Protein AF-A0A7S4UCW8-F1 (afdb_monomer_lite)

Sequence (147 aa):
MHLARNSLMGRIMDWKLLGEQGVSKVYEAVSKSSTNKMSYTIVRPGYLNDDPPGGPTTLLVDTGDNLSGSISRADLAALCVEAIFRPDAHNLTLEVVNGKQGGNYPVCNSYDQVFHSLSSGYLPVSAPGCLHTSGIRGMCGVQDLTC

Structure (mmCIF, N/CA/C/O backbone):
data_AF-A0A7S4UCW8-F1
#
_entry.id   AF-A0A7S4UCW8-F1
#
loop_
_atom_site.group_PDB
_atom_site.id
_atom_site.type_symbol
_atom_site.label_atom_id
_a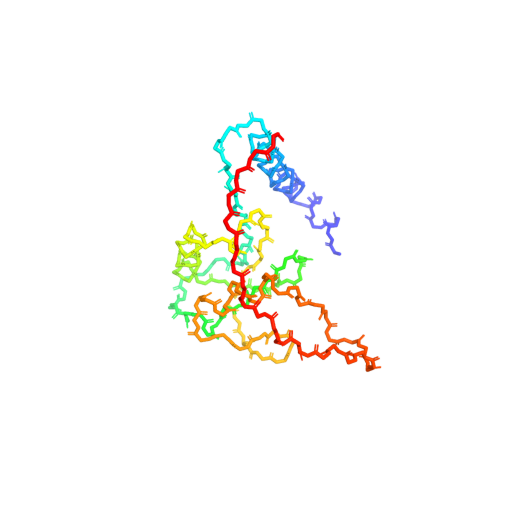tom_site.label_alt_id
_atom_site.label_comp_id
_atom_site.label_asym_id
_atom_site.label_entity_id
_atom_site.label_seq_id
_atom_site.pdbx_PDB_ins_code
_atom_site.Cartn_x
_atom_site.Cartn_y
_atom_site.Cartn_z
_atom_site.occupancy
_atom_site.B_iso_or_equiv
_atom_site.auth_seq_id
_atom_site.auth_comp_id
_atom_site.auth_asym_id
_atom_site.auth_atom_id
_atom_site.pdbx_PDB_model_num
ATOM 1 N N . MET A 1 1 ? 10.385 18.808 2.928 1.00 45.25 1 MET A N 1
ATOM 2 C CA . MET A 1 1 ? 9.877 19.169 1.577 1.00 45.25 1 MET A CA 1
ATOM 3 C C . MET A 1 1 ? 8.336 19.229 1.473 1.00 45.25 1 MET A C 1
ATOM 5 O O . MET A 1 1 ? 7.819 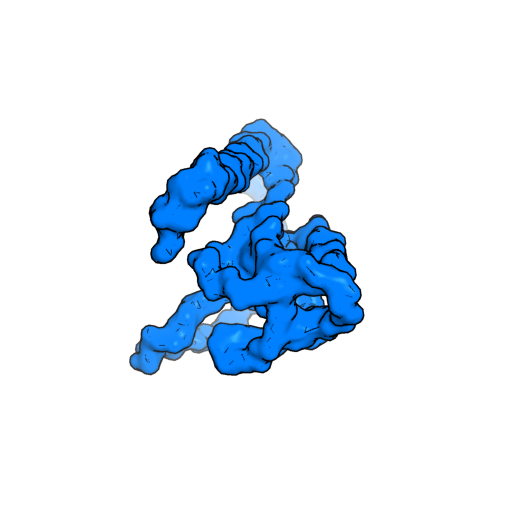19.363 0.368 1.00 45.25 1 MET A O 1
ATOM 9 N N . HIS A 1 2 ? 7.595 19.164 2.592 1.00 49.84 2 HIS A N 1
ATOM 10 C CA . HIS A 1 2 ? 6.145 18.902 2.610 1.00 49.84 2 HIS A CA 1
ATOM 11 C C . HIS A 1 2 ? 5.259 20.165 2.463 1.00 49.84 2 HIS A C 1
ATOM 13 O O . HIS A 1 2 ? 4.168 20.091 1.914 1.00 49.84 2 HIS A O 1
ATOM 19 N N . LEU A 1 3 ? 5.735 21.351 2.867 1.00 46.91 3 LEU A N 1
ATOM 20 C CA . LEU A 1 3 ? 4.889 22.557 2.946 1.00 46.91 3 LEU A CA 1
ATOM 21 C C . LEU A 1 3 ? 4.728 23.319 1.613 1.00 46.91 3 LEU A C 1
ATOM 23 O O . LEU A 1 3 ? 3.639 23.794 1.303 1.00 46.91 3 LEU A O 1
ATOM 27 N N . ALA A 1 4 ? 5.777 23.404 0.785 1.00 48.25 4 ALA A N 1
ATOM 28 C CA . ALA A 1 4 ? 5.736 24.207 -0.445 1.00 48.25 4 ALA A CA 1
ATOM 29 C C . ALA A 1 4 ? 4.913 23.553 -1.576 1.00 48.25 4 ALA A C 1
ATOM 31 O O . ALA A 1 4 ? 4.111 24.224 -2.223 1.00 48.25 4 ALA A O 1
ATOM 32 N N . ARG A 1 5 ? 5.053 22.233 -1.786 1.00 52.06 5 ARG A N 1
ATOM 33 C CA . ARG A 1 5 ? 4.270 21.487 -2.796 1.00 52.06 5 ARG A CA 1
ATOM 34 C C . ARG A 1 5 ? 2.785 21.415 -2.452 1.00 52.06 5 ARG A C 1
ATOM 36 O O . ARG A 1 5 ? 1.945 21.477 -3.342 1.00 52.06 5 ARG A O 1
ATOM 43 N N . ASN A 1 6 ? 2.469 21.292 -1.167 1.00 52.19 6 ASN A N 1
ATOM 44 C CA . ASN A 1 6 ? 1.098 21.145 -0.708 1.00 52.19 6 ASN A CA 1
ATOM 45 C C . ASN A 1 6 ? 0.281 22.438 -0.905 1.00 52.19 6 ASN A C 1
ATOM 47 O O . ASN A 1 6 ? -0.867 22.378 -1.336 1.00 52.19 6 ASN A O 1
ATOM 51 N N . SER A 1 7 ? 0.901 23.610 -0.726 1.00 54.28 7 SER A N 1
ATOM 52 C CA . SER A 1 7 ? 0.265 24.902 -1.030 1.00 54.28 7 SER A CA 1
ATOM 53 C C . SER A 1 7 ? -0.016 25.085 -2.535 1.00 54.28 7 SER A C 1
ATOM 55 O O . SER A 1 7 ? -1.082 25.562 -2.916 1.00 54.28 7 SER A O 1
ATOM 57 N N . LEU A 1 8 ? 0.894 24.620 -3.403 1.00 58.12 8 LEU A N 1
ATOM 58 C CA . LEU A 1 8 ? 0.752 24.670 -4.869 1.00 58.12 8 LEU A CA 1
ATOM 59 C C . LEU A 1 8 ? -0.331 23.731 -5.425 1.00 58.12 8 LEU A C 1
ATOM 61 O O . LEU A 1 8 ? -0.885 24.003 -6.485 1.00 58.12 8 LEU A O 1
ATOM 65 N N . MET A 1 9 ? -0.656 22.648 -4.716 1.00 59.78 9 MET A N 1
ATOM 66 C CA . MET A 1 9 ? -1.707 21.697 -5.102 1.00 59.78 9 MET A CA 1
ATOM 67 C C . MET A 1 9 ? -3.015 21.895 -4.322 1.00 59.78 9 MET A C 1
ATOM 69 O O . MET A 1 9 ? -3.786 20.955 -4.144 1.00 59.78 9 MET A O 1
ATOM 73 N N . GLY A 1 10 ? -3.270 23.106 -3.814 1.00 73.81 10 GLY A N 1
ATOM 74 C CA . GLY A 1 10 ? -4.535 23.432 -3.148 1.00 73.81 10 GLY A CA 1
ATOM 75 C C . GLY A 1 10 ? -4.759 22.695 -1.824 1.00 73.81 10 GLY A C 1
ATOM 76 O O . GLY A 1 10 ? -5.902 22.423 -1.461 1.00 73.81 10 GLY A O 1
ATOM 77 N N . ARG A 1 11 ? -3.682 22.368 -1.097 1.00 81.88 11 ARG A N 1
ATOM 78 C CA . ARG A 1 11 ? -3.689 21.579 0.149 1.00 81.88 11 ARG A CA 1
ATOM 79 C C . ARG A 1 11 ? -4.175 20.136 -0.008 1.00 81.88 11 ARG A C 1
ATOM 81 O O . ARG A 1 11 ? -4.628 19.520 0.952 1.00 81.88 11 ARG A O 1
ATOM 88 N N . ILE A 1 12 ? -4.097 19.569 -1.213 1.00 85.12 12 ILE A N 1
ATOM 89 C CA . ILE A 1 12 ? -4.561 18.197 -1.469 1.00 85.12 12 ILE A CA 1
ATOM 90 C C . ILE A 1 12 ? -3.883 17.154 -0.567 1.00 85.12 12 ILE A C 1
ATOM 92 O O . ILE A 1 12 ? -4.515 16.164 -0.205 1.00 85.12 12 ILE A O 1
ATOM 96 N N . MET A 1 13 ? -2.622 17.371 -0.177 1.00 80.19 13 MET A N 1
ATOM 97 C CA . MET A 1 13 ? -1.905 16.433 0.688 1.00 80.19 13 MET A CA 1
ATOM 98 C C . MET A 1 13 ? -2.392 16.521 2.135 1.00 80.19 13 MET A C 1
ATOM 100 O O . MET A 1 13 ? -2.525 15.478 2.769 1.00 80.19 13 MET A O 1
ATOM 104 N N . ASP A 1 14 ? -2.759 17.714 2.623 1.00 86.75 14 ASP A N 1
ATOM 105 C CA . ASP A 1 14 ? -3.396 17.849 3.943 1.00 86.75 14 ASP A CA 1
ATOM 106 C C . ASP A 1 14 ? -4.713 17.078 3.986 1.00 86.75 14 ASP A C 1
ATOM 108 O O . ASP A 1 14 ? -4.992 16.378 4.953 1.00 86.75 14 ASP A O 1
ATOM 112 N N . TRP A 1 15 ? -5.518 17.165 2.923 1.00 89.56 15 TRP A N 1
ATOM 113 C CA . TRP A 1 15 ? -6.792 16.451 2.860 1.00 89.56 15 TRP A CA 1
ATOM 114 C C . TRP A 1 15 ? -6.625 14.937 2.800 1.00 89.56 15 TRP A C 1
ATOM 116 O O . TRP A 1 15 ? -7.401 14.219 3.426 1.00 89.56 15 TRP A O 1
ATOM 126 N N . LYS A 1 16 ? -5.603 14.447 2.091 1.00 90.25 16 LYS A N 1
ATOM 127 C CA . LYS A 1 16 ? -5.251 13.022 2.097 1.00 90.25 16 LYS A CA 1
ATOM 128 C C . LYS A 1 16 ? -4.857 12.571 3.500 1.00 90.25 16 LYS A C 1
ATOM 130 O O . LYS A 1 16 ? -5.461 11.635 4.014 1.00 90.25 16 LYS A O 1
ATOM 135 N N . LEU A 1 17 ? -3.951 13.300 4.152 1.00 89.69 17 LEU A N 1
ATOM 136 C CA . LEU A 1 17 ? -3.509 12.993 5.511 1.00 89.69 17 LEU A CA 1
ATOM 137 C C . LEU A 1 17 ? -4.669 13.028 6.519 1.00 89.69 17 LEU A C 1
ATOM 139 O O . LEU A 1 17 ? -4.806 12.125 7.341 1.00 89.69 17 LEU A O 1
ATOM 143 N N . LEU A 1 18 ? -5.541 14.037 6.444 1.00 92.06 18 LEU A N 1
ATOM 144 C CA . LEU A 1 18 ? -6.738 14.125 7.286 1.00 92.06 18 LEU A CA 1
ATOM 145 C C . LEU A 1 18 ? -7.713 12.973 7.019 1.00 92.06 18 LEU A C 1
ATOM 147 O O . LEU A 1 18 ? -8.313 12.458 7.961 1.00 92.06 18 LEU A O 1
ATOM 151 N N . GLY A 1 19 ? -7.858 12.549 5.761 1.00 93.12 19 GLY A N 1
ATOM 152 C CA . GLY A 1 19 ? -8.653 11.382 5.387 1.00 93.12 19 GLY A CA 1
ATOM 153 C C . GLY A 1 19 ? -8.111 10.095 6.008 1.00 93.12 19 GLY A C 1
ATOM 154 O O . GLY A 1 19 ? -8.865 9.358 6.641 1.00 93.12 19 GLY A O 1
ATOM 155 N N . GLU A 1 20 ? -6.801 9.865 5.904 1.00 93.25 20 GLU A N 1
ATOM 156 C CA . GLU A 1 20 ? -6.116 8.721 6.520 1.00 93.25 20 GLU A CA 1
ATOM 157 C C . GLU A 1 20 ? -6.308 8.703 8.045 1.00 93.25 20 GLU A C 1
ATOM 159 O O . GLU A 1 20 ? -6.723 7.693 8.618 1.00 93.25 20 GLU A O 1
ATOM 164 N N . GLN A 1 21 ? -6.097 9.846 8.704 1.00 93.19 21 GLN A N 1
ATOM 165 C CA . GLN A 1 21 ? -6.321 9.999 10.144 1.00 93.19 21 GLN A CA 1
ATOM 166 C C . GLN A 1 21 ? -7.786 9.777 10.535 1.00 93.19 21 GLN A C 1
ATOM 168 O O . GLN A 1 21 ? -8.062 9.215 11.594 1.00 93.19 21 GLN A O 1
ATOM 173 N N . GLY A 1 22 ? -8.727 10.230 9.707 1.00 94.69 22 GLY A N 1
ATOM 174 C CA . GLY A 1 22 ? -10.156 10.024 9.917 1.00 94.69 22 GLY A CA 1
ATOM 175 C C . GLY A 1 22 ? -10.518 8.542 9.904 1.00 94.69 22 GLY A C 1
ATOM 176 O O . GLY A 1 22 ? -11.149 8.063 10.845 1.00 94.69 22 GLY A O 1
ATOM 177 N N . VAL A 1 23 ? -10.059 7.805 8.887 1.00 92.75 23 VAL A N 1
ATOM 178 C CA . VAL A 1 23 ? -10.263 6.352 8.783 1.00 92.75 23 VAL A CA 1
ATOM 179 C C . VAL A 1 23 ? -9.649 5.638 9.987 1.00 92.75 23 VAL A C 1
ATOM 181 O O . VAL A 1 23 ? -10.351 4.896 10.670 1.00 92.75 23 VAL A O 1
ATOM 184 N N . SER A 1 24 ? -8.384 5.922 10.304 1.00 90.62 24 SER A N 1
ATOM 185 C CA . SER A 1 24 ? -7.687 5.321 11.448 1.00 90.62 24 SER A CA 1
ATOM 186 C C . SER A 1 24 ? -8.460 5.511 12.762 1.00 90.62 24 SER A C 1
ATOM 188 O O . SER A 1 24 ? -8.759 4.535 13.449 1.00 90.62 24 SER A O 1
ATOM 190 N N . LYS A 1 25 ? -8.888 6.744 13.068 1.00 92.94 25 LYS A N 1
ATOM 191 C CA . LYS A 1 25 ? -9.642 7.059 14.294 1.00 92.94 25 LYS A CA 1
ATOM 192 C C . LYS A 1 25 ? -10.992 6.353 14.366 1.00 92.94 25 LYS A C 1
ATOM 194 O O . LYS A 1 25 ? -11.373 5.889 15.438 1.00 92.94 25 LYS A O 1
ATOM 199 N N . VAL A 1 26 ? -11.731 6.287 13.255 1.00 93.50 26 VAL A N 1
ATOM 200 C CA . VAL A 1 26 ? -13.043 5.621 13.217 1.00 93.50 26 VAL A CA 1
ATOM 201 C C . VAL A 1 26 ? -12.886 4.133 13.505 1.00 93.50 26 VAL A C 1
ATOM 203 O O . VAL A 1 26 ? -13.579 3.607 14.376 1.00 93.50 26 VAL A O 1
ATOM 206 N N . TYR A 1 27 ? -11.950 3.466 12.830 1.00 91.25 27 TYR A N 1
ATOM 207 C CA . TYR A 1 27 ? -11.715 2.040 13.044 1.00 91.25 27 TYR A CA 1
ATOM 208 C C . TYR A 1 27 ? -11.185 1.754 14.453 1.00 91.25 27 TYR A C 1
ATOM 210 O O . TYR A 1 27 ? -11.641 0.810 15.095 1.00 91.25 27 TYR A O 1
ATOM 218 N N . GLU A 1 28 ? -10.295 2.594 14.987 1.00 88.50 28 GLU A N 1
ATOM 219 C CA . GLU A 1 28 ? -9.811 2.460 16.363 1.00 88.50 28 GLU A CA 1
ATOM 220 C C . GLU A 1 28 ? -10.947 2.614 17.392 1.00 88.50 28 GLU A C 1
ATOM 222 O O . GLU A 1 28 ? -11.045 1.826 18.337 1.00 88.50 28 GLU A O 1
ATOM 227 N N . ALA A 1 29 ? -11.833 3.598 17.208 1.00 89.94 29 ALA A N 1
ATOM 228 C CA . ALA A 1 29 ? -12.974 3.824 18.092 1.00 89.94 29 ALA A CA 1
ATOM 229 C C . ALA A 1 29 ? -13.964 2.647 18.067 1.00 89.94 29 ALA A C 1
ATOM 231 O O . ALA A 1 29 ? -14.387 2.174 19.125 1.00 89.94 29 ALA A O 1
ATOM 232 N N . VAL A 1 30 ? -14.290 2.134 16.875 1.00 88.94 30 VAL A N 1
ATOM 233 C CA . VAL A 1 30 ? -15.165 0.962 16.716 1.00 88.94 30 VAL A CA 1
ATOM 234 C C . VAL A 1 30 ? -14.548 -0.264 17.389 1.00 88.94 30 VAL A C 1
ATOM 236 O O . VAL A 1 30 ? -15.231 -0.959 18.139 1.00 88.94 30 VAL A O 1
ATOM 239 N N . SER A 1 31 ? -13.248 -0.489 17.211 1.00 85.69 31 SER A N 1
ATOM 240 C CA . SER A 1 31 ? -12.541 -1.632 17.797 1.00 85.69 31 SER A CA 1
ATOM 241 C C . SER A 1 31 ? -12.435 -1.602 19.318 1.00 85.69 31 SER A C 1
ATOM 243 O O . SER A 1 31 ? -12.337 -2.662 19.932 1.00 85.69 31 SER A O 1
ATOM 245 N N . LYS A 1 32 ? -12.472 -0.418 19.941 1.00 85.00 32 LYS A N 1
ATOM 246 C CA . LYS A 1 32 ? -12.528 -0.276 21.406 1.00 85.00 32 LYS A CA 1
ATOM 247 C C . LYS A 1 32 ? -13.937 -0.473 21.970 1.00 85.00 32 LYS A C 1
ATOM 249 O O . LYS A 1 32 ? -14.068 -0.894 23.113 1.00 85.00 32 LYS A O 1
ATOM 254 N N . SER A 1 33 ? -14.973 -0.145 21.196 1.00 85.38 33 SER A N 1
ATOM 255 C CA . SER A 1 33 ? -16.369 -0.161 21.655 1.00 85.38 33 SER A CA 1
ATOM 256 C C . SER A 1 33 ? -17.126 -1.454 21.329 1.00 85.38 33 SER A C 1
ATOM 258 O O . SER A 1 33 ? -18.176 -1.700 21.922 1.00 85.38 33 SER A O 1
ATOM 260 N N . SER A 1 34 ? -16.655 -2.243 20.366 1.00 81.38 34 SER A N 1
ATOM 261 C CA . SER A 1 34 ? -17.339 -3.432 19.847 1.00 81.38 34 SER A CA 1
ATOM 262 C C . SER A 1 34 ? -16.748 -4.724 20.412 1.00 81.38 34 SER A C 1
ATOM 264 O O . SER A 1 34 ? -15.551 -4.816 20.679 1.00 81.38 34 SER A O 1
ATOM 266 N N . THR A 1 35 ? -17.573 -5.766 20.528 1.00 79.88 35 THR A N 1
ATOM 267 C CA . THR A 1 35 ? -17.105 -7.135 20.804 1.00 79.88 35 THR A CA 1
ATOM 268 C C . THR A 1 35 ? -16.343 -7.737 19.621 1.00 79.88 35 THR A C 1
ATOM 270 O O . THR A 1 35 ? -15.521 -8.631 19.813 1.00 79.88 35 THR A O 1
ATOM 273 N N . ASN A 1 36 ? -16.580 -7.232 18.405 1.00 76.19 36 ASN A N 1
ATOM 274 C CA . ASN A 1 36 ? -15.869 -7.626 17.195 1.00 76.19 36 ASN A CA 1
ATOM 275 C C . ASN A 1 36 ? -14.853 -6.543 16.802 1.00 76.19 36 ASN A C 1
ATOM 277 O O . ASN A 1 36 ? -15.244 -5.424 16.456 1.00 76.19 36 ASN A O 1
ATOM 281 N N . LYS A 1 37 ? -13.558 -6.872 16.870 1.00 83.19 37 LYS A N 1
ATOM 282 C CA . LYS A 1 37 ? -12.458 -5.958 16.529 1.00 83.19 37 LYS A CA 1
ATOM 283 C C . LYS A 1 37 ? -12.378 -5.785 15.014 1.00 83.19 37 LYS A C 1
ATOM 285 O O . LYS A 1 37 ? -12.308 -6.772 14.289 1.00 83.19 37 LYS A O 1
ATOM 290 N N . MET A 1 38 ? -12.336 -4.543 14.547 1.00 88.38 38 MET A N 1
ATOM 291 C CA . MET A 1 38 ? -12.074 -4.210 13.149 1.00 88.38 38 MET A CA 1
ATOM 292 C C . MET A 1 38 ? -10.617 -3.768 12.977 1.00 88.38 38 MET A C 1
ATOM 294 O O . MET A 1 38 ? -10.065 -3.037 13.800 1.00 88.38 38 MET A O 1
ATOM 298 N N . SER A 1 39 ? -9.982 -4.205 11.901 1.00 91.38 39 SER A N 1
ATOM 299 C CA . SER A 1 39 ? -8.657 -3.738 11.501 1.00 91.38 39 SER A CA 1
ATOM 300 C C . SER A 1 39 ? -8.765 -2.891 10.240 1.00 91.38 39 SER A C 1
ATOM 302 O O . SER A 1 39 ? -9.730 -2.989 9.481 1.00 91.38 39 SER A O 1
ATOM 304 N N . TYR A 1 40 ? -7.771 -2.037 10.030 1.00 92.50 40 TYR A N 1
ATOM 305 C CA . TYR A 1 40 ? -7.609 -1.287 8.792 1.00 92.50 40 TYR A CA 1
ATOM 306 C C . TYR A 1 40 ? -6.168 -1.391 8.302 1.00 92.50 40 TYR A C 1
ATOM 308 O O . TYR A 1 40 ? -5.250 -1.571 9.099 1.00 92.50 40 TYR A O 1
ATOM 316 N N . THR A 1 41 ? -5.966 -1.203 7.004 1.00 94.12 41 THR A N 1
ATOM 317 C CA . THR A 1 41 ? -4.641 -1.031 6.406 1.00 94.12 41 THR A CA 1
ATOM 318 C C . THR A 1 41 ? -4.732 0.117 5.413 1.00 94.12 41 THR A C 1
ATOM 320 O O . THR A 1 41 ? -5.588 0.107 4.529 1.00 94.12 41 THR A O 1
ATOM 323 N N . ILE A 1 42 ? -3.884 1.130 5.568 1.00 94.44 42 ILE A N 1
ATOM 324 C CA . ILE A 1 42 ? -3.809 2.267 4.649 1.00 94.44 42 ILE A CA 1
ATOM 325 C C . ILE A 1 42 ? -2.579 2.062 3.773 1.00 94.44 42 ILE A C 1
ATOM 327 O O . ILE A 1 42 ? -1.456 2.042 4.269 1.00 94.44 42 ILE A O 1
ATOM 331 N N . VAL A 1 43 ? -2.787 1.911 2.467 1.00 95.12 43 VAL A N 1
ATOM 332 C CA . VAL A 1 43 ? -1.695 1.749 1.502 1.00 95.12 43 VAL A CA 1
ATOM 333 C C . VAL A 1 43 ? -1.445 3.077 0.796 1.00 95.12 43 VAL A C 1
ATOM 335 O O . VAL A 1 43 ? -2.346 3.646 0.178 1.00 95.12 43 VAL A O 1
ATOM 338 N N . ARG A 1 44 ? -0.205 3.558 0.874 1.00 95.44 44 ARG A N 1
ATOM 339 C CA . ARG A 1 44 ? 0.303 4.775 0.237 1.00 95.44 44 ARG A CA 1
ATOM 340 C C . ARG A 1 44 ? 1.225 4.386 -0.921 1.00 95.44 44 ARG A C 1
ATOM 342 O O . ARG A 1 44 ? 2.434 4.241 -0.736 1.00 95.44 44 ARG A O 1
ATOM 349 N N . PRO A 1 45 ? 0.682 4.165 -2.125 1.00 96.12 45 PRO A N 1
ATOM 350 C CA . PRO A 1 45 ? 1.514 3.823 -3.263 1.00 96.12 45 PRO A CA 1
ATOM 351 C C . PRO A 1 45 ? 2.323 5.031 -3.741 1.00 96.12 45 PRO A C 1
ATOM 353 O O . PRO A 1 45 ? 1.885 6.181 -3.636 1.00 96.12 45 PRO A O 1
ATOM 356 N N . GLY A 1 46 ? 3.474 4.747 -4.348 1.00 94.00 46 GLY A N 1
ATOM 357 C CA . GLY A 1 46 ? 4.144 5.690 -5.238 1.00 94.00 46 GLY A CA 1
ATOM 358 C C . GLY A 1 46 ? 3.347 5.961 -6.522 1.00 94.00 46 GLY A C 1
ATOM 359 O O . GLY A 1 46 ? 2.147 5.699 -6.625 1.00 94.00 46 GLY A O 1
ATOM 360 N N . TYR A 1 47 ? 4.020 6.482 -7.547 1.00 94.56 47 TYR A N 1
ATOM 361 C CA . TYR A 1 47 ? 3.389 6.718 -8.848 1.00 94.56 47 TYR A CA 1
ATOM 362 C C . TYR A 1 47 ? 2.898 5.409 -9.473 1.00 94.56 47 TYR A C 1
ATOM 364 O O . TYR A 1 47 ? 3.654 4.450 -9.572 1.00 94.56 47 TYR A O 1
ATOM 372 N N . LEU A 1 48 ? 1.650 5.375 -9.936 1.00 97.25 48 LEU A N 1
ATOM 373 C CA . LEU A 1 48 ? 1.090 4.183 -10.571 1.00 97.25 48 LEU A CA 1
ATOM 374 C C . LEU A 1 48 ? 1.540 4.077 -12.029 1.00 97.25 48 LEU A C 1
ATOM 376 O O . LEU A 1 48 ? 1.361 5.026 -12.797 1.00 97.25 48 LEU A O 1
ATOM 380 N N . ASN A 1 49 ? 2.052 2.912 -12.412 1.00 96.56 49 ASN A N 1
ATOM 381 C CA . ASN A 1 49 ? 2.418 2.575 -13.786 1.00 96.56 49 ASN A CA 1
ATOM 382 C C . ASN A 1 49 ? 1.752 1.258 -14.243 1.00 96.56 49 ASN A C 1
ATOM 384 O O . ASN A 1 49 ? 1.134 0.543 -13.448 1.00 96.56 49 ASN A O 1
ATOM 388 N N . ASP A 1 50 ? 1.844 0.977 -15.542 1.00 97.44 50 ASP A N 1
ATOM 389 C CA . ASP A 1 50 ? 1.303 -0.232 -16.184 1.00 97.44 50 ASP A CA 1
ATOM 390 C C . ASP A 1 50 ? 2.414 -1.214 -16.584 1.00 97.44 50 ASP A C 1
ATOM 392 O O . ASP A 1 50 ? 2.238 -2.023 -17.496 1.00 97.44 50 ASP A O 1
ATOM 396 N N . ASP A 1 51 ? 3.571 -1.134 -15.920 1.00 96.25 51 ASP A N 1
ATOM 397 C CA . ASP A 1 51 ? 4.667 -2.064 -16.163 1.00 96.25 51 ASP A CA 1
ATOM 398 C C . ASP A 1 51 ? 4.258 -3.493 -15.751 1.00 96.25 51 ASP A C 1
ATOM 400 O O . ASP A 1 51 ? 3.391 -3.675 -14.885 1.00 96.25 51 ASP A O 1
ATOM 404 N N . PRO A 1 52 ? 4.869 -4.534 -16.348 1.00 96.19 52 PRO A N 1
ATOM 405 C CA . PRO A 1 52 ? 4.656 -5.906 -15.907 1.00 96.19 52 PRO A CA 1
ATOM 406 C C . PRO A 1 52 ? 4.971 -6.074 -14.410 1.00 96.19 52 PRO A C 1
ATOM 408 O O . PRO A 1 52 ? 5.920 -5.455 -13.921 1.00 96.19 52 PRO A O 1
ATOM 411 N N . PRO A 1 53 ? 4.223 -6.925 -13.682 1.00 95.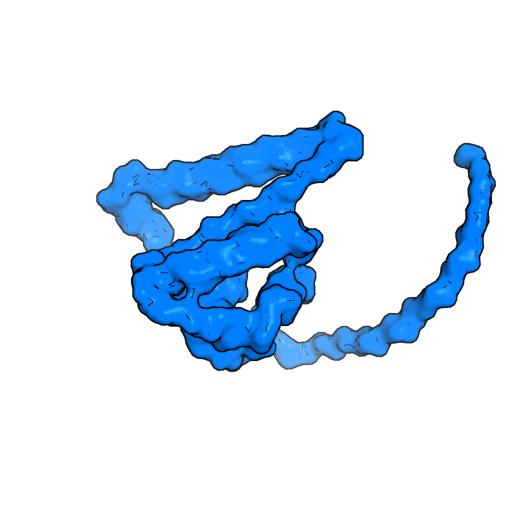69 53 PRO A N 1
ATOM 412 C CA . PRO A 1 53 ? 4.450 -7.126 -12.258 1.00 95.69 53 PRO A CA 1
ATOM 413 C C . PRO A 1 53 ? 5.844 -7.702 -12.006 1.00 95.69 53 PRO A C 1
ATOM 415 O O . PRO A 1 53 ? 6.255 -8.675 -12.644 1.00 95.69 53 PRO A O 1
ATOM 418 N N . GLY A 1 54 ? 6.556 -7.113 -11.049 1.00 92.19 54 GLY A N 1
ATOM 419 C CA . GLY A 1 54 ? 7.830 -7.634 -10.566 1.00 92.19 54 GLY A CA 1
ATOM 420 C C . GLY A 1 54 ? 7.660 -8.656 -9.440 1.00 92.19 54 GLY A C 1
ATOM 421 O O . GLY A 1 54 ? 8.579 -9.427 -9.166 1.00 92.19 54 GLY A O 1
ATOM 4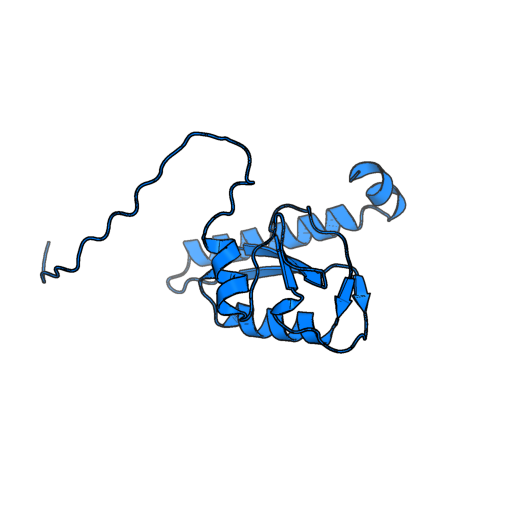22 N N . GLY A 1 55 ? 6.490 -8.683 -8.792 1.00 94.56 55 GLY A N 1
ATOM 423 C CA . GLY A 1 55 ? 6.210 -9.547 -7.655 1.00 94.56 55 GLY A CA 1
ATOM 424 C C . GLY A 1 55 ? 6.950 -9.121 -6.377 1.00 94.56 55 GLY A C 1
ATOM 425 O O . GLY A 1 55 ? 7.563 -8.046 -6.323 1.00 94.56 55 GLY A O 1
ATOM 426 N N . PRO A 1 56 ? 6.929 -9.966 -5.328 1.00 93.69 56 PRO A N 1
ATOM 427 C CA . PRO A 1 56 ? 7.422 -9.613 -3.994 1.00 93.69 56 PRO A CA 1
ATOM 428 C C . PRO A 1 56 ? 8.913 -9.261 -3.944 1.00 93.69 56 PRO A C 1
ATOM 430 O O . PRO A 1 56 ? 9.316 -8.514 -3.060 1.00 93.69 56 PRO A O 1
ATOM 433 N N . THR A 1 57 ? 9.714 -9.721 -4.907 1.00 94.06 57 THR A N 1
ATOM 434 C CA . THR A 1 57 ? 11.162 -9.446 -5.025 1.00 94.06 57 THR A CA 1
ATOM 435 C C . THR A 1 57 ? 11.492 -8.019 -5.446 1.00 94.06 57 THR A C 1
ATOM 437 O O . THR A 1 57 ? 12.635 -7.578 -5.328 1.00 94.06 57 THR A O 1
ATOM 440 N N . THR A 1 58 ? 10.501 -7.285 -5.945 1.00 94.50 58 THR A N 1
ATOM 441 C CA . THR A 1 58 ? 10.659 -5.886 -6.356 1.00 94.50 58 THR A CA 1
ATOM 442 C C . THR A 1 58 ? 9.972 -4.920 -5.407 1.00 94.50 58 THR A C 1
ATOM 444 O O . THR A 1 58 ? 10.100 -3.714 -5.581 1.00 94.50 58 THR A O 1
ATOM 447 N N . LEU A 1 59 ? 9.237 -5.415 -4.411 1.00 95.38 59 LEU A N 1
ATOM 448 C CA . LEU A 1 59 ? 8.499 -4.564 -3.490 1.00 95.38 59 LEU A CA 1
ATOM 449 C C . LEU A 1 59 ? 9.429 -3.995 -2.425 1.00 95.38 59 LEU A C 1
ATOM 451 O O . LEU A 1 59 ? 10.151 -4.732 -1.751 1.00 95.38 59 LEU A O 1
ATOM 455 N N . LEU A 1 60 ? 9.371 -2.677 -2.266 1.00 94.44 60 LEU A N 1
ATOM 456 C CA . LEU A 1 60 ? 9.918 -1.955 -1.127 1.00 94.44 60 LEU A CA 1
ATOM 457 C C . LEU A 1 60 ? 8.746 -1.407 -0.319 1.00 94.44 60 LEU A C 1
ATOM 459 O O . LEU A 1 60 ? 7.856 -0.772 -0.890 1.00 94.44 60 LEU A O 1
ATOM 463 N N . VAL A 1 61 ? 8.757 -1.665 0.987 1.00 92.56 61 VAL A N 1
ATOM 464 C CA . VAL A 1 61 ? 7.718 -1.235 1.927 1.00 92.56 61 VAL A CA 1
ATOM 465 C C . VAL A 1 61 ? 8.333 -0.504 3.118 1.00 92.56 61 VAL A C 1
ATOM 467 O O . VAL A 1 61 ? 9.425 -0.861 3.560 1.00 92.56 61 VAL A O 1
ATOM 470 N N . ASP A 1 62 ? 7.648 0.526 3.611 1.00 90.69 62 ASP A N 1
ATOM 471 C CA . ASP A 1 62 ? 8.037 1.321 4.788 1.00 90.69 62 ASP A CA 1
ATOM 472 C C . ASP A 1 62 ? 6.790 1.991 5.403 1.00 90.69 62 ASP A C 1
ATOM 474 O O . ASP A 1 62 ? 5.700 1.886 4.850 1.00 90.69 62 ASP A O 1
ATOM 478 N N . THR A 1 63 ? 6.908 2.669 6.543 1.00 86.50 63 THR A N 1
ATOM 479 C CA . THR A 1 63 ? 5.795 3.299 7.280 1.00 86.50 63 THR A CA 1
ATOM 480 C C . THR A 1 63 ? 6.072 4.766 7.646 1.00 86.50 63 THR A C 1
ATOM 482 O O . THR A 1 63 ? 5.413 5.314 8.531 1.00 86.50 63 THR A O 1
ATOM 485 N N . GLY A 1 64 ? 7.088 5.396 7.041 1.00 82.56 64 GLY A N 1
ATOM 486 C CA . GLY A 1 64 ? 7.685 6.653 7.523 1.00 82.56 64 GLY A CA 1
ATOM 487 C C . GLY A 1 64 ? 7.642 7.871 6.589 1.00 82.56 64 GLY A C 1
ATOM 488 O O . GLY A 1 64 ? 8.249 8.886 6.911 1.00 82.56 64 GLY A O 1
ATOM 489 N N . ASP A 1 65 ? 6.946 7.810 5.460 1.00 82.69 65 ASP A N 1
ATOM 490 C CA . ASP A 1 65 ? 6.989 8.768 4.338 1.00 82.69 65 ASP A CA 1
ATOM 491 C C . ASP A 1 65 ? 8.389 8.912 3.728 1.00 82.69 65 ASP A C 1
ATOM 493 O O . ASP A 1 65 ? 8.835 10.002 3.360 1.00 82.69 65 ASP A O 1
ATOM 497 N N . ASN A 1 66 ? 9.100 7.784 3.656 1.00 85.56 66 ASN A N 1
ATOM 498 C CA . ASN A 1 66 ? 10.498 7.697 3.235 1.00 85.56 66 ASN A CA 1
ATOM 499 C C . ASN A 1 66 ? 10.647 7.189 1.799 1.00 85.56 66 ASN A C 1
ATOM 501 O O . ASN A 1 66 ? 11.699 7.382 1.180 1.00 85.56 66 ASN A O 1
ATOM 505 N N . LEU A 1 67 ? 9.621 6.521 1.267 1.00 88.69 67 LEU A N 1
ATOM 506 C CA . LEU A 1 67 ? 9.678 5.922 -0.058 1.00 88.69 67 LEU A CA 1
ATOM 507 C C . LEU A 1 67 ? 9.222 6.905 -1.136 1.00 88.69 67 LEU A C 1
ATOM 509 O O . LEU A 1 67 ? 8.182 7.553 -1.052 1.00 88.69 67 LEU A O 1
ATOM 513 N N . SER A 1 68 ? 10.004 6.976 -2.210 1.00 88.38 68 SER A N 1
ATOM 514 C CA . SER A 1 68 ? 9.657 7.705 -3.426 1.00 88.38 68 SER A CA 1
ATOM 515 C C . SER A 1 68 ? 10.018 6.842 -4.623 1.00 88.38 68 SER A C 1
ATOM 517 O O . SER A 1 68 ? 11.151 6.385 -4.752 1.00 88.38 68 SER A O 1
ATOM 519 N N . GLY A 1 69 ? 9.051 6.616 -5.502 1.00 93.19 69 GLY A N 1
ATOM 520 C CA . GLY A 1 69 ? 9.187 5.694 -6.620 1.00 93.19 69 GLY A CA 1
ATOM 521 C C . GLY A 1 69 ? 7.852 5.462 -7.307 1.00 93.19 69 GLY A C 1
ATOM 522 O O . GLY A 1 69 ? 6.878 6.179 -7.063 1.00 93.19 69 GLY A O 1
ATOM 523 N N . SER A 1 70 ? 7.816 4.457 -8.170 1.00 96.06 70 SER A N 1
ATOM 524 C CA . SER A 1 70 ? 6.615 4.026 -8.877 1.00 96.06 70 SER A CA 1
ATOM 525 C C . SER A 1 70 ? 6.295 2.576 -8.558 1.00 96.06 70 SER A C 1
ATOM 527 O O . SER A 1 70 ? 7.195 1.813 -8.220 1.00 96.06 70 SER A O 1
ATOM 529 N N . ILE A 1 71 ? 5.034 2.191 -8.693 1.00 97.94 71 ILE A N 1
ATOM 530 C CA . ILE A 1 71 ? 4.574 0.818 -8.533 1.00 97.94 71 ILE A CA 1
ATOM 531 C C . ILE A 1 71 ? 3.644 0.426 -9.680 1.00 97.94 71 ILE A C 1
ATOM 533 O O . ILE A 1 71 ? 2.819 1.234 -10.120 1.00 97.94 71 ILE A O 1
ATOM 537 N N . SER A 1 72 ? 3.754 -0.817 -10.141 1.00 98.12 72 SER A N 1
ATOM 538 C CA . SER A 1 72 ? 2.811 -1.385 -11.092 1.00 98.12 72 SER A CA 1
ATOM 539 C C . SER A 1 72 ? 1.440 -1.549 -10.444 1.00 98.12 72 SER A C 1
ATOM 541 O O . SER A 1 72 ? 1.302 -1.946 -9.282 1.00 98.12 72 SER A O 1
ATOM 543 N N . ARG A 1 73 ? 0.379 -1.255 -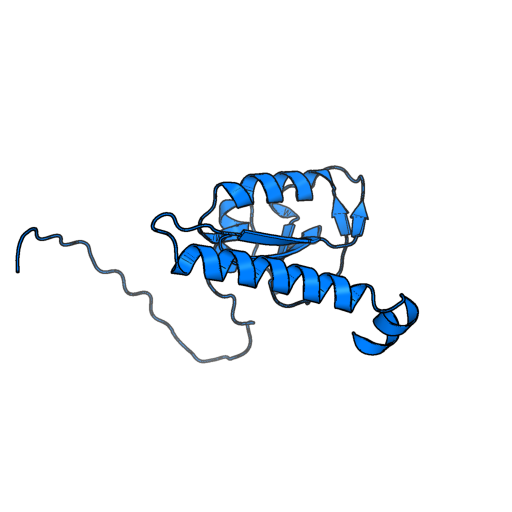11.198 1.00 98.19 73 ARG A N 1
ATOM 544 C CA . ARG A 1 73 ? -0.996 -1.471 -10.717 1.00 98.19 73 ARG A CA 1
ATOM 545 C C . ARG A 1 73 ? -1.244 -2.933 -10.339 1.00 98.19 73 ARG A C 1
ATOM 547 O O . ARG A 1 73 ? -1.991 -3.191 -9.399 1.00 98.19 73 ARG A O 1
ATOM 554 N N . ALA A 1 74 ? -0.598 -3.863 -11.043 1.00 97.88 74 ALA A N 1
ATOM 555 C CA . ALA A 1 74 ? -0.682 -5.292 -10.772 1.00 97.88 74 ALA A CA 1
ATOM 556 C C . ALA A 1 74 ? -0.057 -5.659 -9.415 1.00 97.88 74 ALA A C 1
ATOM 558 O O . ALA A 1 74 ? -0.713 -6.319 -8.609 1.00 97.88 74 ALA A O 1
ATOM 559 N N . ASP A 1 75 ? 1.158 -5.185 -9.123 1.00 97.50 75 ASP A N 1
ATOM 560 C CA . ASP A 1 75 ? 1.817 -5.459 -7.841 1.00 97.50 75 ASP A CA 1
ATOM 561 C C . ASP A 1 75 ? 1.087 -4.788 -6.672 1.00 97.50 75 ASP A C 1
ATOM 563 O O . ASP A 1 75 ? 0.933 -5.397 -5.612 1.00 97.50 75 ASP A O 1
ATOM 567 N N . LEU A 1 76 ? 0.586 -3.561 -6.865 1.00 97.81 76 LEU A N 1
ATOM 568 C CA . LEU A 1 76 ? -0.222 -2.873 -5.857 1.00 97.81 76 LEU A CA 1
ATOM 569 C C . LEU A 1 76 ? -1.503 -3.652 -5.537 1.00 97.81 76 LEU A C 1
ATOM 571 O O . LEU A 1 76 ? -1.839 -3.832 -4.369 1.00 97.81 76 LEU A O 1
ATOM 575 N N . ALA A 1 77 ? -2.219 -4.123 -6.562 1.00 97.56 77 ALA A N 1
ATOM 576 C CA . ALA A 1 77 ? -3.431 -4.911 -6.369 1.00 97.56 77 ALA A CA 1
ATOM 577 C C . ALA A 1 77 ? -3.136 -6.215 -5.613 1.00 97.56 77 ALA A C 1
ATOM 579 O O . ALA A 1 77 ? -3.850 -6.541 -4.666 1.00 97.56 77 ALA A O 1
ATOM 580 N N . ALA A 1 78 ? -2.062 -6.919 -5.982 1.00 96.81 78 ALA A N 1
ATOM 581 C CA . ALA A 1 78 ? -1.643 -8.140 -5.302 1.00 96.81 78 ALA A CA 1
ATOM 582 C C . ALA A 1 78 ? -1.290 -7.884 -3.827 1.00 96.81 78 ALA A C 1
ATOM 584 O O . ALA A 1 78 ? -1.773 -8.599 -2.951 1.00 96.81 78 ALA A O 1
ATOM 585 N N . LEU A 1 79 ? -0.537 -6.818 -3.531 1.00 96.12 79 LEU A N 1
ATOM 586 C CA . LEU A 1 79 ? -0.223 -6.420 -2.156 1.00 96.12 79 LEU A CA 1
ATOM 587 C C . LEU A 1 79 ? -1.491 -6.125 -1.339 1.00 96.12 79 LEU A C 1
ATOM 589 O O . LEU A 1 79 ? -1.591 -6.555 -0.193 1.00 96.12 79 LEU A O 1
ATOM 593 N N . CYS A 1 80 ? -2.461 -5.406 -1.911 1.00 96.56 80 CYS A N 1
ATOM 594 C CA . CYS A 1 80 ? -3.720 -5.098 -1.232 1.00 96.56 80 CYS A CA 1
ATOM 595 C C . CYS A 1 80 ? -4.528 -6.361 -0.911 1.00 96.56 80 CYS A C 1
ATOM 597 O O . CYS A 1 80 ? -5.109 -6.449 0.168 1.00 96.56 80 CYS A O 1
ATOM 599 N N . VAL A 1 81 ? -4.561 -7.338 -1.823 1.00 96.19 81 VAL A N 1
ATOM 600 C CA . VAL A 1 81 ? -5.228 -8.627 -1.582 1.00 96.19 81 VAL A CA 1
ATOM 601 C C . VAL A 1 81 ? -4.539 -9.384 -0.451 1.00 96.19 81 VAL A C 1
ATOM 603 O O . VAL A 1 81 ? -5.210 -9.861 0.459 1.00 96.19 81 VAL A O 1
ATOM 606 N N . GLU A 1 82 ? -3.209 -9.440 -0.465 1.00 95.31 82 GLU A N 1
ATOM 607 C CA . GLU A 1 82 ? -2.427 -10.079 0.594 1.00 95.31 82 GLU A CA 1
ATOM 608 C C . GLU A 1 82 ? -2.637 -9.404 1.954 1.00 95.31 82 GLU A C 1
ATOM 610 O O . GLU A 1 82 ? -2.811 -10.090 2.956 1.00 95.31 82 GLU A O 1
ATOM 615 N N . ALA A 1 83 ? -2.705 -8.071 2.008 1.00 94.06 83 ALA A N 1
ATOM 616 C CA . ALA A 1 83 ? -2.900 -7.330 3.255 1.00 94.06 83 ALA A CA 1
ATOM 617 C C . ALA A 1 83 ? -4.200 -7.703 3.994 1.00 94.06 83 ALA A C 1
ATOM 619 O O . ALA A 1 83 ? -4.216 -7.719 5.223 1.00 94.06 83 ALA A O 1
ATOM 620 N N . ILE A 1 84 ? -5.275 -8.044 3.270 1.00 92.81 84 ILE A N 1
ATOM 621 C CA . ILE A 1 84 ? -6.584 -8.385 3.861 1.00 92.81 84 ILE A CA 1
ATOM 622 C C . ILE A 1 84 ? -6.493 -9.608 4.783 1.00 92.81 84 ILE A C 1
ATOM 624 O O . ILE A 1 84 ? -7.191 -9.677 5.793 1.00 92.81 84 ILE A O 1
ATOM 628 N N . PHE A 1 85 ? -5.643 -10.578 4.445 1.00 91.31 85 PHE A N 1
ATOM 629 C CA . PHE A 1 85 ? -5.567 -11.858 5.153 1.00 91.31 85 PHE A CA 1
ATOM 630 C C . PHE A 1 85 ? -4.484 -11.892 6.233 1.00 91.31 85 PHE A C 1
ATOM 632 O O . PHE A 1 85 ? -4.269 -12.934 6.855 1.00 91.31 85 PHE A O 1
ATOM 639 N N . ARG A 1 86 ? -3.778 -10.778 6.455 1.00 89.56 86 ARG A N 1
ATOM 640 C CA . ARG A 1 86 ? -2.541 -10.762 7.237 1.00 89.56 86 ARG A CA 1
ATOM 641 C C . ARG A 1 86 ? -2.689 -9.922 8.501 1.00 89.56 86 ARG A C 1
ATOM 643 O O . ARG A 1 86 ? -2.793 -8.700 8.408 1.00 89.56 86 ARG A O 1
ATOM 650 N N . PRO A 1 87 ? -2.600 -10.545 9.692 1.00 89.75 87 PRO A N 1
ATOM 651 C CA . PRO A 1 87 ? -2.612 -9.817 10.960 1.00 89.75 87 PRO A CA 1
ATOM 652 C C . PRO A 1 87 ? -1.500 -8.766 11.061 1.00 89.75 87 PRO A C 1
ATOM 654 O O . PRO A 1 87 ? -1.713 -7.702 11.632 1.00 89.75 87 PRO A O 1
ATOM 657 N N . ASP A 1 88 ? -0.348 -9.038 10.449 1.00 88.81 88 ASP A N 1
ATOM 658 C CA . ASP A 1 88 ? 0.830 -8.161 10.434 1.00 88.81 88 ASP A CA 1
ATOM 659 C C . ASP A 1 88 ? 0.593 -6.847 9.661 1.00 88.81 88 ASP A C 1
ATOM 661 O O . ASP A 1 88 ? 1.364 -5.900 9.793 1.00 88.81 88 ASP A O 1
ATOM 665 N N . ALA A 1 89 ? -0.476 -6.771 8.859 1.00 91.00 89 ALA A N 1
ATOM 666 C CA . ALA A 1 89 ? -0.892 -5.564 8.147 1.00 91.00 89 ALA A CA 1
ATOM 667 C C . ALA A 1 89 ? -1.955 -4.749 8.912 1.00 91.00 89 ALA A C 1
ATOM 669 O O . ALA A 1 89 ? -2.388 -3.695 8.438 1.00 91.00 89 ALA A O 1
ATOM 670 N N . HIS A 1 90 ? -2.411 -5.220 10.077 1.00 91.31 90 HIS A N 1
ATOM 671 C CA . HIS A 1 90 ? -3.479 -4.568 10.828 1.00 91.31 90 HIS A CA 1
ATOM 672 C C . HIS A 1 90 ? -3.035 -3.250 11.465 1.00 91.31 90 HIS A C 1
ATOM 674 O O . HIS A 1 90 ? -2.005 -3.159 12.126 1.00 91.31 90 HIS A O 1
ATOM 680 N N . ASN A 1 91 ? -3.910 -2.253 11.355 1.00 90.88 91 ASN A N 1
ATOM 681 C CA . ASN A 1 91 ? -3.773 -0.908 11.911 1.00 90.88 91 ASN A CA 1
ATOM 682 C C . ASN A 1 91 ? -2.494 -0.196 11.452 1.00 90.88 91 ASN A C 1
ATOM 684 O O . ASN A 1 91 ? -1.932 0.622 12.181 1.00 90.88 91 ASN A O 1
ATOM 688 N N . LEU A 1 92 ? -2.051 -0.508 10.232 1.00 89.81 92 LEU A N 1
ATOM 689 C CA . LEU A 1 92 ? -0.814 -0.007 9.656 1.00 89.81 92 LEU A CA 1
ATOM 690 C C . LEU A 1 92 ? -1.095 0.945 8.495 1.00 89.81 92 LEU A C 1
ATOM 692 O O . LEU A 1 92 ? -1.959 0.685 7.653 1.00 89.81 92 LEU A O 1
ATOM 696 N N . THR A 1 93 ? -0.311 2.016 8.425 1.00 91.75 93 THR A N 1
ATOM 697 C CA . THR A 1 93 ? -0.149 2.806 7.205 1.00 91.75 93 THR A CA 1
ATOM 698 C C . THR A 1 93 ? 1.190 2.433 6.591 1.00 91.75 93 THR A C 1
ATOM 700 O O . THR A 1 93 ? 2.221 2.676 7.213 1.00 91.75 93 THR A O 1
ATOM 703 N N . LEU A 1 94 ? 1.177 1.833 5.401 1.00 91.81 94 LEU A N 1
ATOM 704 C CA . LEU A 1 94 ? 2.392 1.438 4.695 1.00 91.81 94 LEU A CA 1
ATOM 705 C C . LEU A 1 94 ? 2.530 2.159 3.358 1.00 91.81 94 LEU A C 1
ATOM 707 O O . LEU A 1 94 ? 1.562 2.361 2.628 1.00 91.81 94 LEU A O 1
ATOM 711 N N . GLU A 1 95 ? 3.758 2.503 3.026 1.00 93.12 95 GLU A N 1
ATOM 712 C CA . GLU A 1 95 ? 4.183 2.927 1.708 1.00 93.12 95 GLU A CA 1
ATOM 713 C C . GLU A 1 95 ? 4.646 1.746 0.886 1.00 93.12 95 GLU A C 1
ATOM 715 O O . GLU A 1 95 ? 5.212 0.792 1.416 1.00 93.12 95 GLU A O 1
ATOM 720 N N . VAL A 1 96 ? 4.434 1.835 -0.423 1.00 95.50 96 VAL A N 1
ATOM 721 C CA . VAL A 1 96 ? 4.891 0.801 -1.341 1.00 95.50 96 VAL A CA 1
ATOM 722 C C . VAL A 1 96 ? 5.351 1.387 -2.671 1.00 95.50 96 VAL A C 1
ATOM 724 O O . VAL A 1 96 ? 4.665 2.204 -3.295 1.00 95.50 96 VAL A O 1
ATOM 727 N N . VAL A 1 97 ? 6.520 0.933 -3.122 1.00 96.44 97 VAL A N 1
ATOM 728 C CA . VAL A 1 97 ? 7.063 1.191 -4.461 1.00 96.44 97 VAL A CA 1
ATOM 729 C C . VAL A 1 97 ? 7.702 -0.080 -5.025 1.00 96.44 97 VAL A C 1
ATOM 731 O O . VAL A 1 97 ? 8.145 -0.940 -4.262 1.00 96.44 97 VAL A O 1
ATOM 734 N N . ASN A 1 98 ? 7.794 -0.197 -6.352 1.00 96.50 98 ASN A N 1
ATOM 735 C CA . ASN A 1 98 ? 8.731 -1.135 -6.961 1.00 96.50 98 ASN A CA 1
ATOM 736 C C . ASN A 1 98 ? 10.145 -0.530 -6.931 1.00 96.50 98 ASN A C 1
ATOM 738 O O . ASN A 1 98 ? 10.344 0.654 -7.213 1.00 96.50 98 ASN A O 1
ATOM 742 N N . GLY A 1 99 ? 11.146 -1.346 -6.619 1.00 93.69 99 GLY A N 1
ATOM 743 C CA . GLY A 1 99 ? 12.541 -0.939 -6.572 1.00 93.69 99 GLY A CA 1
ATOM 744 C C . GLY A 1 99 ? 13.489 -2.112 -6.350 1.00 93.69 99 GLY A C 1
ATOM 745 O O . GLY A 1 99 ? 13.090 -3.272 -6.257 1.00 93.69 99 GLY A O 1
ATOM 746 N N . LYS A 1 100 ? 14.784 -1.805 -6.285 1.00 91.62 100 LYS A N 1
ATOM 747 C CA . LYS A 1 100 ? 15.811 -2.808 -6.006 1.00 91.62 100 LYS A CA 1
ATOM 748 C C . LYS A 1 100 ? 15.880 -3.066 -4.501 1.00 91.62 100 LYS A C 1
ATOM 750 O O . LYS A 1 100 ? 16.191 -2.153 -3.741 1.00 91.62 100 LYS A O 1
ATOM 755 N N . GLN A 1 101 ? 15.645 -4.311 -4.098 1.00 89.31 101 GLN A N 1
ATOM 756 C CA . GLN A 1 101 ? 15.880 -4.768 -2.729 1.00 89.31 101 GLN A CA 1
ATOM 757 C C . GLN A 1 101 ? 17.377 -4.894 -2.408 1.00 89.31 101 GLN A C 1
ATOM 759 O O . GLN A 1 101 ? 18.223 -5.023 -3.301 1.00 89.31 101 GLN A O 1
ATOM 764 N N . GLY A 1 102 ? 17.696 -4.895 -1.113 1.00 81.31 102 GLY A N 1
ATOM 765 C CA . GLY A 1 102 ? 19.062 -4.931 -0.598 1.00 81.31 102 GLY A CA 1
ATOM 766 C C . GLY A 1 102 ? 19.594 -3.553 -0.193 1.00 81.31 102 GLY A C 1
ATOM 767 O O . GLY A 1 102 ? 19.095 -2.509 -0.610 1.00 81.31 102 GLY A O 1
ATOM 768 N N . GLY A 1 103 ? 20.621 -3.547 0.660 1.00 84.25 103 GLY A N 1
ATOM 769 C CA . GLY A 1 103 ? 21.067 -2.343 1.363 1.00 84.25 103 GLY A CA 1
ATOM 770 C C . GLY A 1 103 ? 20.264 -2.149 2.649 1.00 84.25 103 GLY A C 1
ATOM 771 O O . GLY A 1 103 ? 20.292 -3.022 3.510 1.00 84.25 103 GLY A O 1
ATOM 772 N N . ASN A 1 104 ? 19.546 -1.029 2.765 1.00 81.62 104 ASN A N 1
ATOM 773 C CA . ASN A 1 104 ? 18.733 -0.706 3.948 1.00 81.62 104 ASN A CA 1
ATOM 774 C C . ASN A 1 104 ? 17.356 -1.391 3.964 1.00 81.62 104 ASN A C 1
ATOM 776 O O . ASN A 1 104 ? 16.663 -1.309 4.971 1.00 81.62 104 ASN A O 1
ATOM 780 N N . TYR A 1 105 ? 16.960 -2.044 2.865 1.00 85.25 105 TYR A N 1
ATOM 781 C CA . TYR A 1 105 ? 15.692 -2.765 2.760 1.00 85.25 105 TYR A CA 1
ATOM 782 C C . TYR A 1 105 ? 15.930 -4.277 2.686 1.00 85.25 105 TYR A C 1
ATOM 784 O O . TYR A 1 105 ? 16.868 -4.713 2.002 1.00 85.25 105 TYR A O 1
ATOM 792 N N . PRO A 1 106 ? 15.091 -5.082 3.360 1.00 86.69 106 PRO A N 1
ATOM 793 C CA . PRO A 1 106 ? 15.215 -6.531 3.361 1.00 86.69 106 PRO A CA 1
ATOM 794 C C . PRO A 1 106 ? 15.002 -7.110 1.960 1.00 86.69 106 PRO A C 1
ATOM 796 O O . PRO A 1 106 ? 14.273 -6.560 1.134 1.00 86.69 106 PRO A O 1
ATOM 799 N N . VAL A 1 107 ? 15.658 -8.240 1.703 1.00 91.81 107 VAL A N 1
ATOM 800 C CA . VAL A 1 107 ? 15.412 -9.043 0.504 1.00 91.81 107 VAL A CA 1
ATOM 801 C C . VAL A 1 107 ? 14.257 -9.988 0.811 1.00 91.81 107 VAL A C 1
ATOM 803 O O . VAL A 1 107 ? 14.366 -10.826 1.706 1.00 91.81 107 VAL A O 1
ATOM 806 N N . CYS A 1 108 ? 13.165 -9.839 0.071 1.00 91.12 108 CYS A N 1
ATOM 807 C CA . CYS A 1 108 ? 11.911 -10.544 0.280 1.00 91.12 108 CYS A CA 1
ATOM 808 C C . CYS A 1 108 ? 11.529 -11.288 -0.999 1.00 91.12 108 CYS A C 1
ATOM 810 O O . CYS A 1 108 ? 11.302 -10.681 -2.038 1.00 91.12 108 CYS A O 1
ATOM 812 N N . ASN A 1 109 ? 11.402 -12.607 -0.916 1.00 93.19 109 ASN A N 1
ATOM 813 C CA . ASN A 1 109 ? 10.979 -13.460 -2.028 1.00 93.19 109 ASN A CA 1
ATOM 814 C C . ASN A 1 109 ? 9.496 -13.856 -1.944 1.00 93.19 109 ASN A C 1
ATOM 816 O O . ASN A 1 109 ? 8.975 -14.466 -2.874 1.00 93.19 109 ASN A O 1
ATOM 820 N N . SER A 1 110 ? 8.811 -13.528 -0.845 1.00 94.00 110 SER A N 1
ATOM 821 C CA . SER A 1 110 ? 7.380 -13.783 -0.646 1.00 94.00 110 SER A CA 1
ATOM 822 C C . SER A 1 110 ? 6.698 -12.617 0.068 1.00 94.00 110 SER A C 1
ATOM 824 O O . SER A 1 110 ? 7.350 -11.846 0.776 1.00 94.00 110 SER A O 1
ATOM 826 N N . TYR A 1 111 ? 5.373 -12.512 -0.072 1.00 92.88 111 TYR A N 1
ATOM 827 C CA . TYR A 1 111 ? 4.578 -11.526 0.666 1.00 92.88 111 TYR A CA 1
ATOM 828 C C . TYR A 1 111 ? 4.668 -11.726 2.183 1.00 92.88 111 TYR A C 1
ATOM 830 O O . TYR A 1 111 ? 4.644 -10.744 2.920 1.00 92.88 111 TYR A O 1
ATOM 838 N N . ASP A 1 112 ? 4.880 -12.959 2.659 1.00 91.94 112 ASP A N 1
ATOM 839 C CA . ASP A 1 112 ? 5.123 -13.198 4.085 1.00 91.94 112 ASP A CA 1
ATOM 840 C C . ASP A 1 112 ? 6.331 -12.427 4.596 1.00 91.94 112 ASP A C 1
ATOM 842 O O . ASP A 1 112 ? 6.247 -11.759 5.622 1.00 91.94 112 ASP A O 1
ATOM 846 N N . GLN A 1 113 ? 7.430 -12.455 3.847 1.00 91.88 113 GLN A N 1
ATOM 847 C CA . GLN A 1 113 ? 8.644 -11.733 4.209 1.00 91.88 113 GLN A CA 1
ATOM 848 C C . GLN A 1 113 ? 8.444 -10.218 4.117 1.00 91.88 113 GLN A C 1
ATOM 850 O O . GLN A 1 113 ? 8.909 -9.491 4.994 1.00 91.88 113 GLN A O 1
ATOM 855 N N . VAL A 1 114 ? 7.696 -9.750 3.109 1.00 92.31 114 VAL A N 1
ATOM 856 C CA . VAL A 1 114 ? 7.352 -8.328 2.951 1.00 92.31 114 VAL A CA 1
ATOM 857 C C . VAL A 1 114 ? 6.612 -7.810 4.188 1.00 92.31 114 VAL A C 1
ATOM 859 O O . VAL A 1 114 ? 7.075 -6.860 4.814 1.00 92.31 114 VAL A O 1
ATOM 862 N N . PHE A 1 115 ? 5.511 -8.441 4.600 1.00 90.62 115 PHE A N 1
ATOM 863 C CA . PHE A 1 115 ? 4.726 -7.961 5.745 1.00 90.62 115 PHE A CA 1
ATOM 864 C C . PHE A 1 115 ? 5.403 -8.225 7.095 1.00 90.62 115 PHE A C 1
ATOM 866 O O . PHE A 1 115 ? 5.357 -7.370 7.979 1.00 90.62 115 PHE A O 1
ATOM 873 N N . HIS A 1 116 ? 6.102 -9.352 7.252 1.00 88.94 116 HIS A N 1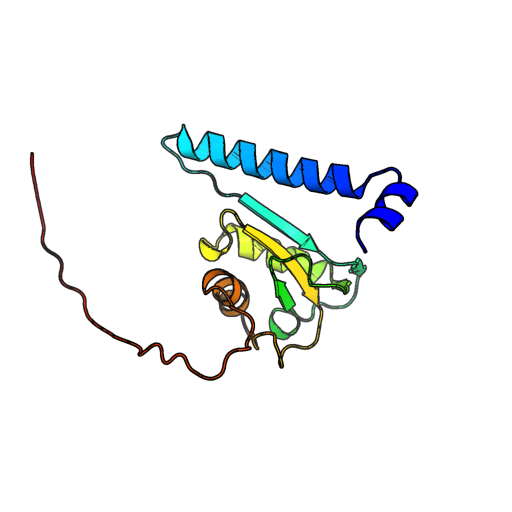
ATOM 874 C CA . HIS A 1 116 ? 6.834 -9.637 8.487 1.00 88.94 116 HIS A CA 1
ATOM 875 C C . HIS A 1 116 ? 7.945 -8.608 8.744 1.00 88.94 116 HIS A C 1
ATOM 877 O O . HIS A 1 116 ? 8.207 -8.242 9.891 1.00 88.94 116 HIS A O 1
ATOM 883 N N . SER A 1 117 ? 8.553 -8.074 7.677 1.00 84.56 117 SER A N 1
ATOM 884 C CA . SER A 1 117 ? 9.549 -7.009 7.803 1.00 84.56 117 SER A CA 1
ATOM 885 C C . SER A 1 117 ? 8.995 -5.708 8.397 1.00 84.56 117 SER A C 1
ATOM 887 O O . SER A 1 117 ? 9.733 -4.986 9.064 1.00 84.56 117 SER A O 1
ATOM 889 N N . LEU A 1 118 ? 7.692 -5.451 8.229 1.00 81.00 118 LEU A N 1
ATOM 890 C CA . LEU A 1 118 ? 6.998 -4.293 8.795 1.00 81.00 118 LEU A CA 1
ATOM 891 C C . LEU A 1 118 ? 6.654 -4.509 10.276 1.00 81.00 118 LEU A C 1
ATOM 893 O O . LEU A 1 118 ? 6.830 -3.606 11.091 1.00 81.00 118 LEU A O 1
ATOM 897 N N . SER A 1 119 ? 6.221 -5.721 10.646 1.00 69.19 119 SER A N 1
ATOM 898 C CA . SER A 1 119 ? 5.874 -6.062 12.034 1.00 69.19 119 SER A CA 1
ATOM 899 C C . SER A 1 119 ? 7.087 -6.146 12.960 1.00 69.19 119 SER A C 1
ATOM 901 O O . SER A 1 119 ? 6.949 -5.916 14.161 1.00 69.19 119 SER A O 1
ATOM 903 N N . SER A 1 120 ? 8.263 -6.504 12.439 1.00 56.66 120 SER A N 1
ATOM 904 C CA . SER A 1 120 ? 9.461 -6.692 13.264 1.00 56.66 120 SER A CA 1
ATOM 905 C C . SER A 1 120 ? 10.100 -5.378 13.733 1.00 56.66 120 SER A C 1
ATOM 907 O O . SER A 1 120 ? 11.071 -5.437 14.486 1.00 56.66 120 SER A O 1
ATOM 909 N N . GLY A 1 121 ? 9.590 -4.213 13.312 1.00 48.12 121 GLY A N 1
ATOM 910 C CA . GLY A 1 121 ? 10.173 -2.915 13.640 1.00 48.12 121 GLY A CA 1
ATOM 911 C C . GLY A 1 121 ? 11.615 -2.822 13.150 1.00 48.12 121 GLY A C 1
ATOM 912 O O . GLY A 1 121 ? 12.554 -3.000 13.925 1.00 48.12 121 GLY A O 1
ATOM 913 N N . TYR A 1 122 ? 11.814 -2.535 11.862 1.00 39.69 122 TYR A N 1
ATOM 914 C CA . TYR A 1 122 ? 13.144 -2.190 11.368 1.00 39.69 122 TYR A CA 1
ATOM 915 C C . TYR A 1 122 ? 13.547 -0.825 11.950 1.00 39.69 122 TYR A C 1
ATOM 917 O O . TYR A 1 122 ? 13.274 0.233 11.389 1.00 39.69 122 TYR A O 1
ATOM 925 N N . LEU A 1 123 ? 14.179 -0.853 13.127 1.00 35.47 123 LEU A N 1
ATOM 926 C CA . LEU A 1 123 ? 15.041 0.226 13.590 1.00 35.47 123 LEU A CA 1
ATOM 927 C C . LEU A 1 123 ? 16.108 0.438 12.502 1.00 35.47 123 LEU A C 1
ATOM 929 O O . LEU A 1 123 ? 16.767 -0.535 12.124 1.00 35.47 123 LEU A O 1
ATOM 933 N N . PRO A 1 124 ? 16.298 1.660 11.973 1.00 34.75 124 PRO A N 1
ATOM 934 C CA . PRO A 1 124 ? 17.320 1.902 10.966 1.00 34.75 124 PRO A CA 1
ATOM 935 C C . PRO A 1 124 ? 18.688 1.484 11.513 1.00 34.75 124 PRO A C 1
ATOM 937 O O . PRO A 1 124 ? 19.059 1.820 12.639 1.00 34.75 124 PRO A O 1
ATOM 940 N N . VAL A 1 125 ? 19.440 0.731 10.710 1.00 39.56 125 VAL A N 1
ATOM 941 C CA . VAL A 1 125 ? 20.803 0.278 11.015 1.00 39.56 125 VAL A CA 1
ATOM 942 C C . VAL A 1 125 ? 21.718 1.495 11.181 1.00 39.56 125 VAL A C 1
ATOM 944 O O . VAL A 1 125 ? 22.263 2.031 10.220 1.00 39.56 125 VAL A O 1
ATOM 947 N N . SER A 1 126 ? 21.856 1.985 12.412 1.00 34.59 126 SER A N 1
ATOM 948 C CA . SER A 1 126 ? 22.970 2.829 12.860 1.00 34.59 126 SER A CA 1
ATOM 949 C C . SER A 1 126 ? 23.015 2.926 14.389 1.00 34.59 126 SER A C 1
ATOM 951 O O . SER A 1 126 ? 22.654 3.930 14.988 1.00 34.59 126 SER A O 1
ATOM 953 N N . ALA A 1 127 ? 23.538 1.875 15.021 1.00 30.73 127 ALA A N 1
ATOM 954 C CA . ALA A 1 127 ? 24.403 2.008 16.192 1.00 30.73 127 ALA A CA 1
ATOM 955 C C . ALA A 1 127 ? 25.243 0.725 16.328 1.00 30.73 127 ALA A C 1
ATOM 957 O O . ALA A 1 127 ? 24.675 -0.353 16.524 1.00 30.73 127 ALA A O 1
ATOM 958 N N . PRO A 1 128 ? 26.583 0.780 16.219 1.00 36.28 128 PRO A N 1
ATOM 959 C CA . PRO A 1 128 ? 27.400 -0.353 16.612 1.00 36.28 128 PRO A CA 1
ATOM 960 C C . PRO A 1 128 ? 27.313 -0.461 18.138 1.00 36.28 128 PRO A C 1
ATOM 962 O O . PRO A 1 128 ? 27.780 0.429 18.843 1.00 36.28 128 PRO A O 1
ATOM 965 N N . GLY A 1 129 ? 26.702 -1.533 18.651 1.00 34.38 129 GLY A N 1
ATOM 966 C CA . GLY A 1 129 ? 26.874 -1.905 20.060 1.00 34.38 129 GLY A CA 1
ATOM 967 C C . GLY A 1 129 ? 25.636 -2.254 20.884 1.00 34.38 129 GLY A C 1
ATOM 968 O O . GLY A 1 129 ? 25.630 -1.934 22.066 1.00 34.38 129 GLY A O 1
ATOM 969 N N . CYS A 1 130 ? 24.628 -2.950 20.349 1.00 30.52 130 CYS A N 1
ATOM 970 C CA . CYS A 1 130 ? 23.639 -3.595 21.222 1.00 30.52 130 CYS A CA 1
ATOM 971 C C . CYS A 1 130 ? 23.348 -5.035 20.779 1.00 30.52 130 CYS A C 1
ATOM 973 O O . CYS A 1 130 ? 22.654 -5.281 19.798 1.00 30.52 130 CYS A O 1
ATOM 975 N N . LEU A 1 131 ? 23.918 -5.990 21.516 1.00 37.03 131 LEU A N 1
ATOM 976 C CA . LEU A 1 131 ? 23.630 -7.419 21.417 1.00 37.03 131 LEU A CA 1
ATOM 977 C C . LEU A 1 131 ? 22.248 -7.683 22.029 1.00 37.03 131 LEU A C 1
ATOM 979 O O . LEU A 1 131 ? 22.096 -7.600 23.244 1.00 37.03 131 LEU A O 1
ATOM 983 N N . HIS A 1 132 ? 21.255 -8.029 21.209 1.00 30.81 132 HIS A N 1
ATOM 984 C CA . HIS A 1 132 ? 20.061 -8.724 21.692 1.00 30.81 132 HIS A CA 1
ATOM 985 C C . HIS A 1 132 ? 20.235 -10.214 21.408 1.00 30.81 132 HIS A C 1
ATOM 987 O O . HIS A 1 132 ? 20.260 -10.656 20.259 1.00 30.81 132 HIS A O 1
ATOM 993 N N . THR A 1 133 ? 20.438 -10.985 22.472 1.00 36.47 133 THR A N 1
ATOM 994 C CA . THR A 1 133 ? 20.570 -12.435 22.415 1.00 36.47 133 THR A CA 1
ATOM 995 C C . THR A 1 133 ? 19.202 -13.068 22.182 1.00 36.47 133 THR A C 1
ATOM 997 O O . THR A 1 133 ? 18.230 -12.801 22.885 1.00 36.47 133 THR A O 1
ATOM 1000 N N . SER A 1 134 ? 19.139 -13.935 21.173 1.00 43.91 134 SER A N 1
ATOM 1001 C CA . SER A 1 134 ? 18.019 -14.843 20.946 1.00 43.91 134 SER A CA 1
ATOM 1002 C C . SER A 1 134 ? 17.887 -15.798 22.140 1.00 43.91 134 SER A C 1
ATOM 1004 O O . SER A 1 134 ? 18.859 -16.446 22.530 1.00 43.91 134 SER A O 1
ATOM 1006 N N . GLY A 1 135 ? 16.694 -15.861 22.733 1.00 28.08 135 GLY A N 1
ATOM 1007 C CA . GLY A 1 135 ? 16.379 -16.676 23.906 1.00 28.08 135 GLY A CA 1
ATOM 1008 C C . GLY A 1 135 ? 15.097 -17.475 23.703 1.00 28.08 135 GLY A C 1
ATOM 1009 O O . GLY A 1 135 ? 14.032 -17.102 24.175 1.00 28.08 135 GLY A O 1
ATOM 1010 N N . ILE A 1 136 ? 15.226 -18.590 22.994 1.00 44.22 136 ILE A N 1
ATOM 1011 C CA . ILE A 1 136 ? 14.297 -19.728 22.964 1.00 44.22 136 ILE A CA 1
ATOM 1012 C C . ILE A 1 136 ? 14.000 -20.228 24.391 1.00 44.22 136 ILE A C 1
ATOM 1014 O O . ILE A 1 136 ? 14.933 -20.586 25.108 1.00 44.22 136 ILE A O 1
ATOM 1018 N N . ARG A 1 137 ? 12.714 -20.291 24.768 1.00 35.53 137 ARG A N 1
ATOM 1019 C CA . ARG A 1 137 ? 12.055 -21.144 25.796 1.00 35.53 137 ARG A CA 1
ATOM 1020 C C . ARG A 1 137 ? 10.602 -20.653 25.875 1.00 35.53 137 ARG A C 1
ATOM 1022 O O . ARG A 1 137 ? 10.388 -19.460 25.990 1.00 35.53 137 ARG A O 1
ATOM 1029 N N . GLY A 1 138 ? 9.539 -21.435 25.822 1.00 28.95 138 GLY A N 1
ATOM 1030 C CA . GLY A 1 138 ? 9.316 -22.869 25.898 1.00 28.95 138 GLY A CA 1
ATOM 1031 C C . GLY A 1 138 ? 7.833 -23.006 26.262 1.00 28.95 138 GLY A C 1
ATOM 1032 O O . GLY A 1 138 ? 7.345 -22.289 27.132 1.00 28.95 138 GLY A O 1
ATOM 1033 N N . MET A 1 139 ? 7.105 -23.859 25.550 1.00 39.78 139 MET A N 1
ATOM 1034 C CA . MET A 1 139 ? 5.708 -24.180 25.836 1.00 39.78 139 MET A CA 1
ATOM 1035 C C . MET A 1 139 ? 5.594 -24.814 27.231 1.00 39.78 139 MET A C 1
ATOM 1037 O O . MET A 1 139 ? 6.353 -25.729 27.541 1.00 39.78 139 MET A O 1
ATOM 1041 N N . CYS A 1 140 ? 4.618 -24.393 28.034 1.00 30.08 140 CYS A N 1
ATOM 1042 C CA . CYS A 1 140 ? 3.990 -25.249 29.041 1.00 30.08 140 CYS A CA 1
ATOM 1043 C C . CYS A 1 140 ? 2.604 -24.679 29.361 1.00 30.08 140 CYS A C 1
ATOM 1045 O O . CYS A 1 140 ? 2.492 -23.563 29.865 1.00 30.08 140 CYS A O 1
ATOM 1047 N N . GLY A 1 141 ? 1.557 -25.415 28.993 1.00 33.69 141 GLY A N 1
ATOM 1048 C CA . GLY A 1 141 ? 0.185 -25.100 29.373 1.00 33.69 141 GLY A CA 1
ATOM 1049 C C . GLY A 1 141 ? -0.156 -25.646 30.753 1.00 33.69 141 GLY A C 1
ATOM 1050 O O . GLY A 1 141 ? 0.395 -26.668 31.141 1.00 33.69 141 GLY A O 1
ATOM 1051 N N . VAL A 1 142 ? -1.094 -24.989 31.437 1.00 40.25 142 VAL A N 1
ATOM 1052 C CA . VAL A 1 142 ? -1.974 -25.514 32.503 1.00 40.25 142 VAL A CA 1
ATOM 1053 C C . VAL A 1 142 ? -3.193 -24.566 32.508 1.00 40.25 142 VAL A C 1
ATOM 1055 O O . VAL A 1 142 ? -3.009 -23.361 32.646 1.00 40.25 142 VAL A O 1
ATOM 1058 N N . GLN A 1 143 ? -4.330 -24.957 31.925 1.00 38.59 143 GLN A N 1
ATOM 1059 C CA . GLN A 1 143 ? -5.545 -25.454 32.597 1.00 38.59 143 GLN A CA 1
ATOM 1060 C C . GLN A 1 143 ? -6.121 -24.552 33.712 1.00 38.59 143 GLN A C 1
ATOM 1062 O O . GLN A 1 143 ? -5.495 -24.344 34.742 1.00 38.59 143 GLN A O 1
ATOM 1067 N N . ASP A 1 144 ? -7.373 -24.147 33.463 1.00 34.97 144 ASP A N 1
ATOM 1068 C CA . ASP A 1 144 ? -8.522 -24.147 34.378 1.00 34.97 144 ASP A CA 1
ATOM 1069 C C . ASP A 1 144 ? -8.728 -23.094 35.495 1.00 34.97 144 ASP A C 1
ATOM 1071 O O . ASP A 1 144 ? -7.968 -22.969 36.446 1.00 34.97 144 ASP A O 1
ATOM 1075 N N . LEU A 1 145 ? -9.920 -22.474 35.381 1.00 40.19 145 LEU A N 1
ATOM 1076 C CA . LEU A 1 145 ? -10.964 -22.257 36.403 1.00 40.19 145 LEU A CA 1
ATOM 1077 C C . LEU A 1 145 ? -10.756 -21.263 37.572 1.00 40.19 145 LEU A C 1
ATOM 1079 O O . LEU A 1 145 ? -10.050 -21.556 38.526 1.00 40.19 145 LEU A O 1
ATOM 1083 N N . THR A 1 146 ? -11.641 -20.240 37.578 1.00 38.03 146 THR A N 1
ATOM 1084 C CA . THR A 1 146 ? -12.284 -19.532 38.733 1.00 38.03 146 THR A CA 1
ATOM 1085 C C . THR A 1 146 ? -11.369 -18.769 39.713 1.00 38.03 146 THR A C 1
ATOM 1087 O O . THR A 1 146 ? -10.300 -19.236 40.070 1.00 38.03 146 THR A O 1
ATOM 1090 N N . CYS A 1 147 ? -11.687 -17.568 40.206 1.00 39.91 147 CYS A N 1
ATOM 1091 C CA . CYS A 1 147 ? -12.958 -16.877 40.464 1.00 39.91 147 CYS A CA 1
ATOM 1092 C C . CYS A 1 147 ? -12.962 -15.434 39.936 1.00 39.91 147 CYS A C 1
ATOM 1094 O O . CYS A 1 147 ? -11.862 -14.866 39.758 1.00 39.91 147 CYS A O 1
#

Radius of gyration: 19.09 Å; chains: 1; bounding box: 45×50×57 Å

Secondary structure (DSSP, 8-state):
-HHHHHHHTTTHHHHHHHHHHHHHHHHHHHHHHSSS----EEEEE-EEE-PPP--GGGEEEESSS----EEEHHHHHHHHHHHHT-GGGTTEEEEEEE----SSS---SSHHHHHHHHHT----S--S-------------------

InterPro domains:
  IPR016040 NAD(P)-binding domain [PF13460] (35-87)
  IPR036291 NAD(P)-binding domain superfamily [SSF51735] (14-99)

pLDDT: mean 78.27, std 22.67, range [28.08, 98.19]

Organism: Guillardia theta (NCBI:txid55529)

Foldseek 3Di:
DPPPVCVVVVNVVVVVVVVVVVVLVVLVVCQVVDPDRDFDAAEAEEAEDQDDAPEPQFKDKDQDPPDHAYAYPVNVVVLVVVLVVDPLRTSGYMYIHGHHADDQHHRDPHSVVVSVSSSVDSPGPDDPDDDDDDDDDDDDDDDDDDD